Protein AF-A0AAV9UKM0-F1 (afdb_monomer_lite)

InterPro domains:
  IPR019721 NADH-ubiquinone oxidoreductase, 21kDa subunit, N-terminal [PF10785] (9-95)
  IPR024549 NADH-ubiquinone oxidoreductase, 21kDa subunit, C-terminal, fungi [PF12853] (104-175)
  IPR053229 NADH-ubiquinone oxidoreductase subunit [PTHR34062] (5-146)

Secondary structure (DSSP, 8-state):
---PPPP---SS--S-SS--HHHHHHT--HHHHHHHHHHHHHHHHHHHHHHHHS-----HHHHHHHHHHHHHHHHHHHHHHHHHHHHHHHTTSS--HHHHHHHHHHHHHHHHTT--TT----S-HHHHHHHHHHHTTGGGGTTT------S--S--SS-THHHHHHHHHHHHHHHHTT-

Organism: NCBI:txid3140254

Radius of gyration: 21.4 Å; chains: 1; bounding box: 50×39×70 Å

Sequence (179 aa):
MAVPPKKINHPYPLIDNDPYFGRVLRYFRASDYATIIGSTAFAPGAYWLMDYCSPAYMSREALRSGMRNCGVIGLTGGFLLAYQRSSLRFWGWTENEREVQMDMREMIDKVKRKEPLYGETTLTPYMQGVAARNSRYSQLMFYVFPWFNLANHDQHGVDTAKYYKAAEEEMERERLAKE

Foldseek 3Di:
DQDADDDDDAPFDAQFQAAAPVLLVVQQDPVLVVLLVVLLVVQLVVLVVVCVVPPPVDDPVVNVVNSVVSSVVSNVVSNLVSSLVSSCLNGNNDDNPVVVVVLLVLQLVCVVVVHDSLHDAPDDLVVLSVLCVVRGPCSVVVVPPDDHRNGSHPRGNDDSVVSVVVSVVVVVVVVVVVD

pLDDT: mean 94.79, std 6.18, range [50.28, 98.62]

Structure (mmCIF, N/CA/C/O backbone):
data_AF-A0AAV9UKM0-F1
#
_entry.id   AF-A0AAV9UKM0-F1
#
loop_
_atom_site.group_PDB
_atom_site.id
_atom_site.type_symbol
_atom_site.label_atom_id
_atom_site.label_alt_id
_atom_site.label_comp_id
_atom_site.label_asym_id
_atom_site.label_entity_id
_atom_site.label_seq_id
_atom_site.pdbx_PDB_ins_code
_atom_site.Cartn_x
_atom_site.Cartn_y
_atom_site.Cartn_z
_atom_site.occupancy
_atom_site.B_iso_or_equiv
_atom_site.auth_seq_id
_atom_site.auth_comp_id
_atom_site.auth_asym_id
_atom_site.auth_atom_id
_atom_site.pdbx_PDB_model_num
ATOM 1 N N . MET A 1 1 ? -15.722 20.444 10.017 1.00 50.28 1 MET A N 1
ATOM 2 C CA . MET A 1 1 ? -16.826 19.498 9.756 1.00 50.28 1 MET A CA 1
ATOM 3 C C . MET A 1 1 ? -16.260 18.339 8.947 1.00 50.28 1 MET A C 1
ATOM 5 O O . MET A 1 1 ? -15.693 18.589 7.887 1.00 50.28 1 MET A O 1
ATOM 9 N N . ALA A 1 2 ? -16.286 17.115 9.475 1.00 60.09 2 ALA A N 1
ATOM 10 C CA . ALA A 1 2 ? -15.848 15.939 8.726 1.00 60.09 2 ALA A CA 1
ATOM 11 C C . ALA A 1 2 ? -16.871 15.673 7.614 1.00 60.09 2 ALA A C 1
ATOM 13 O O . ALA A 1 2 ? -18.056 15.514 7.896 1.00 60.09 2 ALA A O 1
ATOM 14 N N . VAL A 1 3 ? -16.436 15.700 6.354 1.00 66.38 3 VAL A N 1
ATOM 15 C CA . VAL A 1 3 ? -17.311 15.364 5.225 1.00 66.38 3 VAL A CA 1
ATOM 16 C C . VAL A 1 3 ? -17.326 13.841 5.122 1.00 66.38 3 VAL A C 1
ATOM 18 O O . VAL A 1 3 ? -16.262 13.260 4.876 1.00 66.38 3 VAL A O 1
ATOM 21 N N . PRO A 1 4 ? -18.477 13.181 5.336 1.00 73.31 4 PRO A N 1
ATOM 22 C CA . PRO A 1 4 ? -18.536 11.732 5.274 1.00 73.31 4 PRO A CA 1
ATOM 23 C C . PRO A 1 4 ? -18.141 11.263 3.866 1.00 73.31 4 PRO A C 1
ATOM 25 O O . PRO A 1 4 ? -18.551 11.875 2.874 1.00 73.31 4 PRO A O 1
ATOM 28 N N . PRO A 1 5 ? -17.329 10.198 3.747 1.00 75.94 5 PRO A N 1
ATOM 29 C CA . PRO A 1 5 ? -17.004 9.631 2.448 1.00 75.94 5 PRO A CA 1
ATOM 30 C C . PRO A 1 5 ? -18.275 9.167 1.739 1.00 75.94 5 PRO A C 1
ATOM 32 O O . PRO A 1 5 ? -19.213 8.664 2.364 1.00 75.94 5 PRO A O 1
ATOM 35 N N . LYS A 1 6 ? -18.280 9.277 0.408 1.00 81.69 6 LYS A N 1
ATOM 36 C CA . LYS A 1 6 ? -19.288 8.614 -0.419 1.00 81.69 6 LYS A CA 1
ATOM 37 C C . LYS A 1 6 ? -19.250 7.118 -0.106 1.00 81.69 6 LYS A C 1
ATOM 39 O O . LYS A 1 6 ? -18.194 6.499 -0.215 1.00 81.69 6 LYS A O 1
ATOM 44 N N . LYS A 1 7 ? -20.394 6.539 0.265 1.00 82.31 7 LYS A N 1
ATOM 45 C CA . LYS A 1 7 ? -20.519 5.086 0.406 1.00 82.31 7 LYS A CA 1
ATOM 46 C C . LYS A 1 7 ? -20.439 4.466 -0.986 1.00 82.31 7 LYS A C 1
ATOM 48 O O . LYS A 1 7 ? -21.239 4.797 -1.860 1.00 82.31 7 LYS A O 1
ATOM 53 N N . ILE A 1 8 ? -19.442 3.617 -1.192 1.00 86.44 8 ILE A N 1
ATOM 54 C CA . ILE A 1 8 ? -19.231 2.872 -2.432 1.00 86.44 8 ILE A CA 1
ATOM 55 C C . ILE A 1 8 ? -19.616 1.427 -2.144 1.00 86.44 8 ILE A C 1
ATOM 57 O O . ILE A 1 8 ? -19.248 0.901 -1.099 1.00 86.44 8 ILE A O 1
ATOM 61 N N . ASN A 1 9 ? -20.368 0.800 -3.047 1.00 89.38 9 ASN A N 1
ATOM 62 C CA . ASN A 1 9 ? -20.650 -0.624 -2.930 1.00 89.38 9 ASN A CA 1
ATOM 63 C C . ASN A 1 9 ? -19.389 -1.414 -3.303 1.00 89.38 9 ASN A C 1
ATOM 65 O O . ASN A 1 9 ? -18.814 -1.183 -4.367 1.00 89.38 9 ASN A O 1
ATOM 69 N N . HIS A 1 10 ? -18.963 -2.314 -2.428 1.00 92.19 10 HIS A N 1
ATOM 70 C CA . HIS A 1 10 ? -17.760 -3.122 -2.582 1.00 92.19 10 HIS A CA 1
ATOM 71 C C . HIS A 1 10 ? -18.118 -4.603 -2.350 1.00 92.19 10 HIS A C 1
ATOM 73 O O . HIS A 1 10 ? -18.884 -4.902 -1.431 1.00 92.19 10 HIS A O 1
ATOM 79 N N . PRO A 1 11 ? -17.613 -5.537 -3.178 1.00 96.38 11 PRO A N 1
ATOM 80 C CA . PRO A 1 11 ? -17.979 -6.954 -3.093 1.00 96.38 11 PRO A CA 1
ATOM 81 C C . PRO A 1 11 ? -17.475 -7.652 -1.820 1.00 96.38 11 PRO A C 1
ATOM 83 O O . PRO A 1 11 ? -18.068 -8.644 -1.404 1.00 96.38 11 PRO A O 1
ATOM 86 N N . TYR A 1 12 ? -16.415 -7.137 -1.192 1.00 97.38 12 TYR A N 1
ATOM 87 C CA . TYR A 1 12 ? -15.847 -7.644 0.063 1.00 97.38 12 TYR A CA 1
ATOM 88 C C . TYR A 1 12 ? -15.906 -6.573 1.161 1.00 97.38 12 TYR A C 1
ATOM 90 O O . TYR A 1 12 ? -16.067 -5.402 0.832 1.00 97.38 12 TYR A O 1
ATOM 98 N N . PRO A 1 13 ? -15.789 -6.906 2.459 1.00 95.75 13 PRO A N 1
ATOM 99 C CA . PRO A 1 13 ? -15.883 -5.921 3.538 1.00 95.75 13 PRO A CA 1
ATOM 100 C C . PRO A 1 13 ? -14.827 -4.811 3.442 1.00 95.75 13 PRO A C 1
ATOM 102 O O . PRO A 1 13 ? -13.650 -5.082 3.217 1.00 95.75 13 PRO A O 1
ATOM 105 N N . LEU A 1 14 ? -15.231 -3.559 3.670 1.00 95.56 14 LEU A N 1
ATOM 106 C CA . LEU A 1 14 ? -14.308 -2.427 3.765 1.00 95.56 14 LEU A CA 1
ATOM 107 C C . LEU A 1 14 ? -13.529 -2.484 5.083 1.00 95.56 14 LEU A C 1
ATOM 109 O O . LEU A 1 14 ? -14.121 -2.537 6.165 1.00 95.56 14 LEU A O 1
ATOM 113 N N . ILE A 1 15 ? -12.203 -2.416 4.979 1.00 96.25 15 ILE A N 1
ATOM 114 C CA . ILE A 1 15 ? -11.292 -2.310 6.123 1.00 96.25 15 ILE A CA 1
ATOM 115 C C . ILE A 1 15 ? -10.970 -0.840 6.386 1.00 96.25 15 ILE A C 1
ATOM 117 O O . ILE A 1 15 ? -11.069 -0.367 7.513 1.00 96.25 15 ILE A O 1
ATOM 121 N N . ASP A 1 16 ? -10.567 -0.126 5.336 1.00 95.38 16 ASP A N 1
ATOM 122 C CA . ASP A 1 16 ? -10.065 1.242 5.420 1.00 95.38 16 ASP A CA 1
ATOM 123 C C . ASP A 1 16 ? -10.138 1.885 4.029 1.00 95.38 16 ASP A C 1
ATOM 125 O O . ASP A 1 16 ? -9.657 1.293 3.065 1.00 95.38 16 ASP A O 1
ATOM 129 N N . ASN A 1 17 ? -10.745 3.066 3.890 1.00 94.62 17 ASN A N 1
ATOM 130 C CA . ASN A 1 17 ? -10.836 3.758 2.600 1.00 94.62 17 ASN A CA 1
ATOM 131 C C . ASN A 1 17 ? -9.612 4.623 2.250 1.00 94.62 17 ASN A C 1
ATOM 133 O O . ASN A 1 17 ? -9.488 5.055 1.103 1.00 94.62 17 ASN A O 1
ATOM 137 N N . ASP A 1 18 ? -8.713 4.856 3.202 1.00 95.88 18 ASP A N 1
ATOM 138 C CA . ASP A 1 18 ? -7.485 5.625 3.017 1.00 95.88 18 ASP A CA 1
ATOM 139 C C . ASP A 1 18 ? -6.391 5.119 3.977 1.00 95.88 18 ASP A C 1
ATOM 141 O O . ASP A 1 18 ? -6.038 5.792 4.952 1.00 95.88 18 ASP A O 1
ATOM 145 N N . PRO A 1 19 ? -5.878 3.895 3.759 1.00 97.00 19 PRO A N 1
ATOM 146 C CA . PRO A 1 19 ? -4.956 3.259 4.690 1.00 97.00 19 PRO A CA 1
ATOM 147 C C . PRO A 1 19 ? -3.614 3.994 4.767 1.00 97.00 19 PRO A C 1
ATOM 149 O O . PRO A 1 19 ? -3.025 4.369 3.753 1.00 97.00 19 PRO A O 1
ATOM 152 N N . TYR A 1 20 ? -3.086 4.135 5.986 1.00 97.50 20 TYR A N 1
ATOM 153 C CA . TYR A 1 20 ? -1.764 4.723 6.220 1.00 97.50 20 TYR A CA 1
ATOM 154 C C . TYR A 1 20 ? -0.661 3.963 5.470 1.00 97.50 20 TYR A C 1
ATOM 156 O O . TYR A 1 20 ? -0.670 2.730 5.411 1.00 97.50 20 TYR A O 1
ATOM 164 N N . PHE A 1 21 ? 0.347 4.680 4.965 1.00 98.00 21 PHE A N 1
ATOM 165 C CA . PHE A 1 21 ? 1.424 4.112 4.150 1.00 98.00 21 PHE A CA 1
ATOM 166 C C . PHE A 1 21 ? 2.069 2.860 4.749 1.00 98.00 21 PHE A C 1
ATOM 168 O O . PHE A 1 21 ? 2.114 1.814 4.101 1.00 98.00 21 PHE A O 1
ATOM 175 N N . GLY A 1 22 ? 2.506 2.931 6.008 1.00 97.56 22 GLY A N 1
ATOM 176 C CA . GLY A 1 22 ? 3.128 1.786 6.676 1.00 97.56 22 GLY A CA 1
ATOM 177 C C . GLY A 1 22 ? 2.171 0.602 6.843 1.00 97.56 22 GLY A C 1
ATOM 178 O O . GLY A 1 22 ? 2.590 -0.554 6.808 1.00 97.56 22 GLY A O 1
ATOM 179 N N . ARG A 1 23 ? 0.868 0.869 6.972 1.00 97.19 23 ARG A N 1
ATOM 180 C CA . ARG A 1 23 ? -0.156 -0.165 7.109 1.00 97.19 23 ARG A CA 1
ATOM 181 C C . ARG A 1 23 ? -0.342 -0.937 5.804 1.00 97.19 23 ARG A C 1
ATOM 183 O O . ARG A 1 23 ? -0.351 -2.164 5.843 1.00 97.19 23 ARG A O 1
ATOM 190 N N . VAL A 1 24 ? -0.372 -0.241 4.668 1.00 98.06 24 VAL A N 1
ATOM 191 C CA . VAL A 1 24 ? -0.442 -0.861 3.334 1.00 98.06 24 VAL A CA 1
ATOM 192 C C . VAL A 1 24 ? 0.722 -1.826 3.102 1.00 98.06 24 VAL A C 1
ATOM 194 O O . VAL A 1 24 ? 0.499 -2.945 2.638 1.00 98.06 24 VAL A O 1
ATOM 197 N N . LEU A 1 25 ? 1.942 -1.422 3.476 1.00 98.12 25 LEU A N 1
ATOM 198 C CA . LEU A 1 25 ? 3.147 -2.242 3.309 1.00 98.12 25 LEU A CA 1
ATOM 199 C C . LEU A 1 25 ? 3.145 -3.494 4.190 1.00 98.12 25 LEU A C 1
ATOM 201 O O . LEU A 1 25 ? 3.488 -4.575 3.721 1.00 98.12 25 LEU A O 1
ATOM 205 N N . ARG A 1 26 ? 2.722 -3.384 5.457 1.00 97.75 26 ARG A N 1
ATOM 206 C CA . ARG A 1 26 ? 2.633 -4.545 6.367 1.00 97.75 26 ARG A CA 1
ATOM 207 C C . ARG A 1 26 ? 1.629 -5.599 5.887 1.00 97.75 26 ARG A C 1
ATOM 209 O O . ARG A 1 26 ? 1.741 -6.760 6.265 1.00 97.75 26 ARG A O 1
ATOM 216 N N . TYR A 1 27 ? 0.657 -5.196 5.069 1.00 98.38 27 TYR A N 1
ATOM 217 C CA . TYR A 1 27 ? -0.399 -6.056 4.529 1.00 98.38 27 TYR A CA 1
ATOM 218 C C . TYR A 1 27 ? -0.051 -6.587 3.125 1.00 98.38 27 TYR A C 1
ATOM 220 O O . TYR A 1 27 ? -0.901 -7.163 2.439 1.00 98.38 27 TYR A O 1
ATOM 228 N N . PHE A 1 28 ? 1.200 -6.430 2.678 1.00 98.56 28 PHE A N 1
ATOM 229 C CA . PHE A 1 28 ? 1.666 -7.073 1.454 1.00 98.56 28 PHE A CA 1
ATOM 230 C C . PHE A 1 28 ? 1.595 -8.597 1.577 1.00 98.56 28 PHE A C 1
ATOM 232 O O . PHE A 1 28 ? 2.066 -9.219 2.534 1.00 98.56 28 PHE A O 1
ATOM 239 N N . ARG A 1 29 ? 0.998 -9.216 0.560 1.00 98.50 29 ARG A N 1
ATOM 240 C CA . ARG A 1 29 ? 1.030 -10.658 0.337 1.00 98.50 29 ARG A CA 1
ATOM 241 C C . ARG A 1 29 ? 2.312 -11.018 -0.414 1.00 98.50 29 ARG A C 1
ATOM 243 O O . ARG A 1 29 ? 2.922 -10.181 -1.078 1.00 98.50 29 ARG A O 1
ATOM 250 N N . ALA A 1 30 ? 2.675 -12.300 -0.402 1.00 98.38 30 ALA A N 1
ATOM 251 C CA . ALA A 1 30 ? 3.785 -12.809 -1.214 1.00 98.38 30 ALA A CA 1
ATOM 252 C C . ALA A 1 30 ? 3.622 -12.461 -2.709 1.00 98.38 30 ALA A C 1
ATOM 254 O O . ALA A 1 30 ? 4.598 -12.144 -3.383 1.00 98.38 30 ALA A O 1
ATOM 255 N N . SER A 1 31 ? 2.381 -12.425 -3.209 1.00 98.25 31 SER A N 1
ATOM 256 C CA . SER A 1 31 ? 2.063 -12.010 -4.580 1.00 98.25 31 SER A CA 1
ATOM 257 C C . SER A 1 31 ? 2.419 -10.553 -4.892 1.00 98.25 31 SER A C 1
ATOM 259 O O . SER A 1 31 ? 2.689 -10.221 -6.045 1.00 98.25 31 SER A O 1
ATOM 261 N N . ASP A 1 32 ? 2.407 -9.669 -3.895 1.00 98.50 32 ASP A N 1
ATOM 262 C CA . ASP A 1 32 ? 2.755 -8.262 -4.095 1.00 98.50 32 ASP A CA 1
ATOM 263 C C . ASP A 1 32 ? 4.277 -8.114 -4.212 1.00 98.50 32 ASP A C 1
ATOM 265 O O . ASP A 1 32 ? 4.762 -7.467 -5.136 1.00 98.50 32 ASP A O 1
ATOM 269 N N . TYR A 1 33 ? 5.047 -8.833 -3.389 1.00 98.44 33 TYR A N 1
ATOM 270 C CA . TYR A 1 33 ? 6.500 -8.939 -3.566 1.00 98.44 33 TYR A CA 1
ATOM 271 C C . TYR A 1 33 ? 6.878 -9.604 -4.893 1.00 98.44 33 TYR A C 1
ATOM 273 O O . TYR A 1 33 ? 7.792 -9.139 -5.571 1.00 98.44 33 TYR A O 1
ATOM 281 N N . ALA A 1 34 ? 6.143 -10.639 -5.312 1.00 98.50 34 ALA A N 1
ATOM 282 C CA . ALA A 1 34 ? 6.324 -11.253 -6.625 1.00 98.50 34 ALA A CA 1
ATOM 283 C C . ALA A 1 34 ? 6.052 -10.260 -7.766 1.00 98.50 34 ALA A C 1
ATOM 285 O O . ALA A 1 34 ? 6.751 -10.285 -8.773 1.00 98.50 34 ALA A O 1
ATOM 286 N N . THR A 1 35 ? 5.088 -9.349 -7.593 1.00 98.25 35 THR A N 1
ATOM 287 C CA . THR A 1 35 ? 4.832 -8.263 -8.551 1.00 98.25 35 THR A CA 1
ATOM 288 C C . THR A 1 35 ? 6.031 -7.322 -8.630 1.00 98.25 35 THR A C 1
ATOM 290 O O . THR A 1 35 ? 6.502 -7.035 -9.724 1.00 98.25 35 THR A O 1
ATOM 293 N N . ILE A 1 36 ? 6.579 -6.903 -7.485 1.00 98.56 36 ILE A N 1
ATOM 294 C CA . ILE A 1 36 ? 7.759 -6.028 -7.430 1.00 98.56 36 ILE A CA 1
ATOM 295 C C . ILE A 1 36 ? 8.953 -6.686 -8.124 1.00 98.56 36 ILE A C 1
ATOM 297 O O . ILE A 1 36 ? 9.544 -6.096 -9.028 1.00 98.56 36 ILE A O 1
ATOM 301 N N . ILE A 1 37 ? 9.292 -7.916 -7.732 1.00 98.50 37 ILE A N 1
ATOM 302 C CA . ILE A 1 37 ? 10.421 -8.668 -8.296 1.00 98.50 37 ILE A CA 1
ATOM 303 C C . ILE A 1 37 ? 10.204 -8.904 -9.793 1.00 98.50 37 ILE A C 1
ATOM 305 O O . ILE A 1 37 ? 11.108 -8.660 -10.591 1.00 98.50 37 ILE A O 1
ATOM 309 N N . GLY A 1 38 ? 8.993 -9.316 -10.175 1.00 98.38 38 GLY A N 1
ATOM 310 C CA . GLY A 1 38 ? 8.607 -9.556 -11.560 1.00 98.38 38 GLY A CA 1
ATOM 311 C C . GLY A 1 38 ? 8.784 -8.313 -12.425 1.00 98.38 38 GLY A C 1
ATOM 312 O O . GLY A 1 38 ? 9.476 -8.377 -13.435 1.00 98.38 38 GLY A O 1
ATOM 313 N N . SER A 1 39 ? 8.249 -7.162 -12.009 1.00 98.12 39 SER A N 1
ATOM 314 C CA . SER A 1 39 ? 8.420 -5.892 -12.729 1.00 98.12 39 SER A CA 1
ATOM 315 C C . SER A 1 39 ? 9.880 -5.427 -12.776 1.00 98.12 39 SER A C 1
ATOM 317 O O . SER A 1 39 ? 10.339 -4.954 -13.816 1.00 98.12 39 SER A O 1
ATOM 319 N N . THR A 1 40 ? 10.628 -5.608 -11.683 1.00 98.31 40 THR A N 1
ATOM 320 C CA . THR A 1 40 ? 12.049 -5.228 -11.586 1.00 98.31 40 THR A CA 1
ATOM 321 C C . THR A 1 40 ? 12.926 -6.034 -12.540 1.00 98.31 40 THR A C 1
ATOM 323 O O . THR A 1 40 ? 13.861 -5.485 -13.115 1.00 98.31 40 THR A O 1
ATOM 326 N N . ALA A 1 41 ? 12.628 -7.322 -12.735 1.00 98.19 41 ALA A N 1
ATOM 327 C CA . ALA A 1 41 ? 13.333 -8.177 -13.687 1.00 98.19 41 ALA A CA 1
ATOM 328 C C . ALA A 1 41 ? 12.825 -7.993 -15.127 1.00 98.19 41 ALA A C 1
ATOM 330 O O . ALA A 1 41 ? 13.613 -8.021 -16.074 1.00 98.19 41 ALA A O 1
ATOM 331 N N . PHE A 1 42 ? 11.518 -7.771 -15.297 1.00 98.06 42 PHE A N 1
ATOM 332 C CA . PHE A 1 42 ? 10.885 -7.625 -16.604 1.00 98.06 42 PHE A CA 1
ATOM 333 C C . PHE A 1 42 ? 11.421 -6.418 -17.374 1.00 98.06 42 PHE A C 1
ATOM 335 O O . PHE A 1 42 ? 11.774 -6.561 -18.537 1.00 98.06 42 PHE A O 1
ATOM 342 N N . ALA A 1 43 ? 11.535 -5.247 -16.741 1.00 97.31 43 ALA A N 1
ATOM 34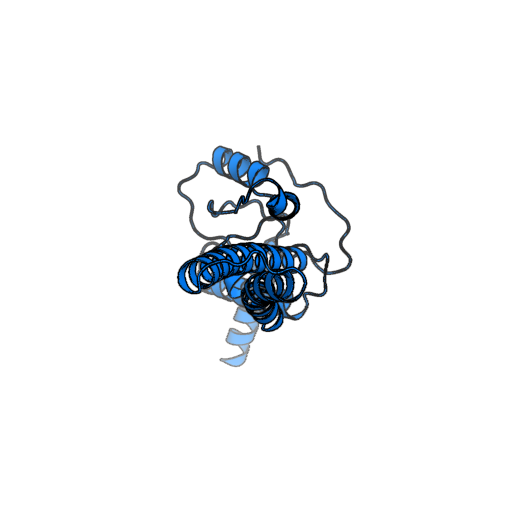3 C CA . ALA A 1 43 ? 11.979 -4.029 -17.421 1.00 97.31 43 ALA A CA 1
ATOM 344 C C . ALA A 1 43 ? 13.386 -4.134 -18.063 1.00 97.31 43 ALA A C 1
ATOM 346 O O . ALA A 1 43 ? 13.505 -3.873 -19.262 1.00 97.31 43 ALA A O 1
ATOM 347 N N . PRO A 1 44 ? 14.458 -4.536 -17.349 1.00 97.75 44 PRO A N 1
ATOM 348 C CA . PRO A 1 44 ? 15.770 -4.731 -17.964 1.00 97.75 44 PRO A CA 1
ATOM 349 C C . PRO A 1 44 ? 15.803 -5.917 -18.935 1.00 97.75 44 PRO A C 1
ATOM 351 O O . PRO A 1 44 ? 16.525 -5.852 -19.926 1.00 97.75 44 PRO A O 1
ATOM 354 N N . GLY A 1 45 ? 15.026 -6.978 -18.683 1.00 97.69 45 GLY A N 1
ATOM 355 C CA . GLY A 1 45 ? 14.903 -8.109 -19.607 1.00 97.69 45 GLY A CA 1
ATOM 356 C C . GLY A 1 45 ? 14.274 -7.703 -20.941 1.00 97.69 45 GLY A C 1
ATOM 357 O O . GLY A 1 45 ? 14.787 -8.063 -21.996 1.00 97.69 45 GLY A O 1
ATOM 358 N N . ALA A 1 46 ? 13.218 -6.890 -20.898 1.00 97.50 46 ALA A N 1
ATOM 359 C CA . ALA A 1 46 ? 12.582 -6.314 -22.076 1.00 97.50 46 ALA A CA 1
ATOM 360 C C . ALA A 1 46 ? 13.534 -5.367 -22.816 1.00 97.50 46 ALA A C 1
ATOM 362 O O . ALA A 1 46 ? 13.658 -5.464 -24.031 1.00 97.50 46 ALA A O 1
ATOM 363 N N . TYR A 1 47 ? 14.262 -4.508 -22.094 1.00 96.81 47 TYR A N 1
ATOM 364 C CA . TYR A 1 47 ? 15.265 -3.622 -22.691 1.00 96.81 47 TYR A CA 1
ATOM 365 C C . TYR A 1 47 ? 16.370 -4.398 -23.422 1.00 96.81 47 TYR A C 1
ATOM 367 O O . TYR A 1 47 ? 16.704 -4.078 -24.561 1.00 96.81 47 TYR A O 1
ATOM 375 N N . TRP A 1 48 ? 16.891 -5.460 -22.802 1.00 96.56 48 TRP A N 1
ATOM 376 C CA . TRP A 1 48 ? 17.862 -6.349 -23.438 1.00 96.56 48 TRP A CA 1
ATOM 377 C C . TRP A 1 48 ? 17.279 -7.065 -24.663 1.00 96.56 48 TRP A C 1
ATOM 379 O O . TRP A 1 48 ? 17.935 -7.129 -25.698 1.00 96.56 48 TRP A O 1
ATOM 389 N N . LEU A 1 49 ? 16.044 -7.567 -24.574 1.00 97.12 49 LEU A N 1
ATOM 390 C CA . LEU A 1 49 ? 15.377 -8.239 -25.690 1.00 97.12 49 LEU A CA 1
ATOM 391 C C . LEU A 1 49 ? 15.162 -7.293 -26.879 1.00 97.12 49 LEU A C 1
ATOM 393 O O . LEU A 1 49 ? 15.345 -7.700 -28.021 1.00 97.12 49 LEU A O 1
ATOM 397 N N . MET A 1 50 ? 14.810 -6.031 -26.620 1.00 95.56 50 MET A N 1
ATOM 398 C CA . MET A 1 50 ? 14.663 -5.014 -27.663 1.00 95.56 50 MET A CA 1
ATOM 399 C C . MET A 1 50 ? 15.981 -4.771 -28.405 1.00 95.56 50 MET A C 1
ATOM 401 O O . MET A 1 50 ? 15.979 -4.768 -29.635 1.00 95.56 50 MET A O 1
ATOM 405 N N . ASP A 1 51 ? 17.095 -4.628 -27.680 1.00 94.56 51 ASP A N 1
ATOM 406 C CA . ASP A 1 51 ? 18.425 -4.493 -28.292 1.00 94.56 51 ASP A CA 1
ATOM 407 C C . ASP A 1 51 ? 18.849 -5.779 -29.021 1.00 94.56 51 ASP A C 1
ATOM 409 O O . ASP A 1 51 ? 19.439 -5.720 -30.092 1.00 94.56 51 ASP A O 1
ATOM 413 N N . TYR A 1 52 ? 18.483 -6.958 -28.513 1.00 94.25 52 TYR A N 1
ATOM 414 C CA . TYR A 1 52 ? 18.755 -8.222 -29.200 1.00 94.25 52 TYR A CA 1
ATOM 415 C C . TYR A 1 52 ? 17.995 -8.351 -30.532 1.00 94.25 52 TYR A C 1
ATOM 417 O O . TYR A 1 52 ? 18.569 -8.776 -31.534 1.00 94.25 52 TYR A O 1
ATOM 425 N N . CYS A 1 53 ? 16.710 -7.985 -30.562 1.00 96.94 53 CYS A N 1
ATOM 426 C CA . CYS A 1 53 ? 15.876 -8.066 -31.764 1.00 96.94 53 CYS A CA 1
ATOM 427 C C . CYS A 1 53 ? 16.195 -6.971 -32.791 1.00 96.94 53 CYS A C 1
ATOM 429 O O . CYS A 1 53 ? 16.085 -7.210 -33.991 1.00 96.94 53 CYS A O 1
ATOM 431 N N . SER A 1 54 ? 16.564 -5.775 -32.329 1.00 96.06 54 SER A N 1
ATOM 432 C CA . SER A 1 54 ? 16.918 -4.637 -33.176 1.00 96.06 54 SER A CA 1
ATOM 433 C C . SER A 1 54 ? 18.149 -3.929 -32.603 1.00 96.06 54 SER A C 1
ATOM 435 O O . SER A 1 54 ? 17.997 -2.921 -31.905 1.00 96.06 54 SER A O 1
ATOM 437 N N . PRO A 1 55 ? 19.362 -4.428 -32.907 1.00 93.38 55 PRO A N 1
ATOM 438 C CA . PRO A 1 55 ? 20.594 -3.916 -32.319 1.00 93.38 55 PRO A CA 1
ATOM 439 C C . PRO A 1 55 ? 20.801 -2.430 -32.575 1.00 93.38 55 PRO A C 1
ATOM 441 O O . PRO A 1 55 ? 20.871 -1.984 -33.721 1.00 93.38 55 PRO A O 1
ATOM 444 N N . ALA A 1 56 ? 20.976 -1.669 -31.493 1.00 90.75 56 ALA A N 1
ATOM 445 C CA . ALA A 1 56 ? 21.381 -0.267 -31.567 1.00 90.75 56 ALA A CA 1
ATOM 446 C C . ALA A 1 56 ? 22.914 -0.103 -31.641 1.00 90.75 56 ALA A C 1
ATOM 448 O O . ALA A 1 56 ? 23.412 1.021 -31.676 1.00 90.75 56 ALA A O 1
ATOM 449 N N . TYR A 1 57 ? 23.663 -1.216 -31.649 1.00 92.94 57 TYR A N 1
ATOM 450 C CA . TYR A 1 57 ? 25.133 -1.268 -31.654 1.00 92.94 57 TYR A CA 1
ATOM 451 C C . TYR A 1 57 ? 25.777 -0.468 -30.507 1.00 92.94 57 TYR A C 1
ATOM 453 O O . TYR A 1 57 ? 26.847 0.125 -30.652 1.00 92.94 57 TYR A O 1
ATOM 461 N N . MET A 1 58 ? 25.116 -0.453 -29.347 1.00 91.88 58 MET A N 1
ATOM 462 C CA . MET A 1 58 ? 25.605 0.215 -28.143 1.00 91.88 58 MET A CA 1
ATOM 463 C C . MET A 1 58 ? 26.834 -0.497 -27.562 1.00 91.88 58 MET A C 1
ATOM 465 O O . MET A 1 58 ? 26.986 -1.716 -27.673 1.00 91.88 58 MET A O 1
ATOM 469 N N . SER A 1 59 ? 27.697 0.251 -26.865 1.00 95.25 59 SER A N 1
ATOM 470 C CA . SER A 1 59 ? 28.755 -0.368 -26.062 1.00 95.25 59 SER A CA 1
ATOM 471 C C . SER A 1 59 ? 28.157 -1.200 -24.921 1.00 95.25 59 SER A C 1
ATOM 473 O O . SER A 1 59 ? 27.035 -0.961 -24.459 1.00 95.25 59 SER A O 1
ATOM 475 N N . ARG A 1 60 ? 28.923 -2.169 -24.410 1.00 93.06 60 ARG A N 1
ATOM 476 C CA . ARG A 1 60 ? 28.482 -3.009 -23.282 1.00 93.06 60 ARG A CA 1
ATOM 477 C C . ARG A 1 60 ? 28.205 -2.174 -22.033 1.00 93.06 60 ARG A C 1
ATOM 479 O O . ARG A 1 60 ? 27.326 -2.508 -21.241 1.00 93.06 60 ARG A O 1
ATOM 486 N N . GLU A 1 61 ? 28.951 -1.093 -21.852 1.00 95.75 61 GLU A N 1
ATOM 487 C CA . GLU A 1 61 ? 28.809 -0.150 -20.749 1.00 95.75 61 GLU A CA 1
ATOM 488 C C . GLU A 1 61 ? 27.493 0.624 -20.864 1.00 95.75 61 GLU A C 1
ATOM 490 O O . GLU A 1 61 ? 26.763 0.730 -19.876 1.00 95.75 61 GLU A O 1
ATOM 495 N N . ALA A 1 62 ? 27.156 1.096 -22.070 1.00 94.50 62 ALA A N 1
ATOM 496 C CA . ALA A 1 62 ? 25.897 1.783 -22.339 1.00 94.50 62 ALA A CA 1
ATOM 497 C C . ALA A 1 62 ? 24.695 0.853 -22.113 1.00 94.50 62 ALA A C 1
ATOM 499 O O . ALA A 1 62 ? 23.770 1.227 -21.391 1.00 94.50 62 ALA A O 1
ATOM 500 N N . LEU A 1 63 ? 24.757 -0.389 -22.612 1.00 94.62 63 LEU A N 1
ATOM 501 C CA . LEU A 1 63 ? 23.715 -1.396 -22.387 1.00 94.62 63 LEU A CA 1
ATOM 502 C C . LEU A 1 63 ? 23.517 -1.682 -20.890 1.00 94.62 63 LEU A C 1
ATOM 504 O O . LEU A 1 63 ? 22.392 -1.661 -20.395 1.00 94.62 63 LEU A O 1
ATOM 508 N N . ARG A 1 64 ? 24.603 -1.889 -20.131 1.00 95.56 64 ARG A N 1
ATOM 509 C CA . ARG A 1 64 ? 24.534 -2.115 -18.674 1.00 95.56 64 ARG A CA 1
ATOM 510 C C . ARG A 1 64 ? 23.930 -0.929 -17.931 1.00 95.56 64 ARG A C 1
ATOM 512 O O . ARG A 1 64 ? 23.160 -1.130 -16.994 1.00 95.56 64 ARG A O 1
ATOM 519 N N . SER A 1 65 ? 24.289 0.290 -18.324 1.00 96.62 65 SER A N 1
ATOM 520 C CA . SER A 1 65 ? 23.718 1.509 -17.748 1.00 96.62 65 SER A CA 1
ATOM 521 C C . SER A 1 65 ? 22.213 1.599 -18.025 1.00 96.62 65 SER A C 1
ATOM 523 O O . SER A 1 65 ? 21.425 1.777 -17.095 1.00 96.62 65 SER A O 1
ATOM 525 N N . GLY A 1 66 ? 21.801 1.351 -19.273 1.00 96.31 66 GLY A N 1
ATOM 526 C CA . GLY A 1 66 ? 20.393 1.289 -19.668 1.00 96.31 66 GLY A CA 1
ATOM 527 C C . GLY A 1 66 ? 19.611 0.238 -18.878 1.00 96.31 66 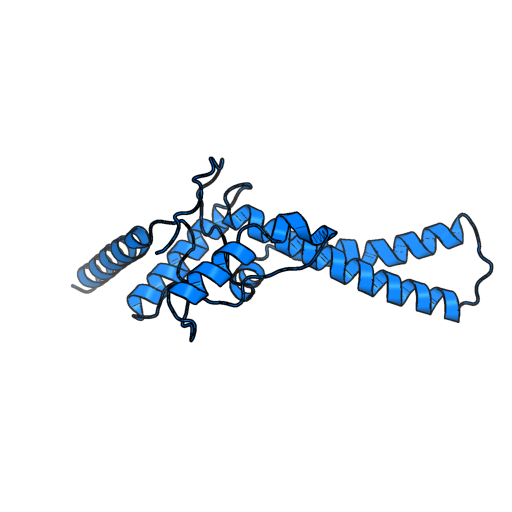GLY A C 1
ATOM 528 O O . GLY A 1 66 ? 18.586 0.558 -18.281 1.00 96.31 66 GLY A O 1
ATOM 529 N N . MET A 1 67 ? 20.147 -0.980 -18.752 1.00 97.12 67 MET A N 1
ATOM 530 C CA . MET A 1 67 ? 19.534 -2.044 -17.949 1.00 97.12 67 MET A CA 1
ATOM 531 C C . MET A 1 67 ? 19.367 -1.649 -16.476 1.00 97.12 67 MET A C 1
ATOM 533 O O . MET A 1 67 ? 18.333 -1.945 -15.884 1.00 97.12 67 MET A O 1
ATOM 537 N N . ARG A 1 68 ? 20.341 -0.959 -15.866 1.00 97.50 68 ARG A N 1
ATOM 538 C CA . ARG A 1 68 ? 20.211 -0.471 -14.478 1.00 97.50 68 ARG A CA 1
ATOM 539 C C . ARG A 1 68 ? 19.075 0.539 -14.344 1.00 97.50 68 ARG A C 1
ATOM 541 O O . ARG A 1 68 ? 18.257 0.400 -13.439 1.00 97.50 68 ARG A O 1
ATOM 548 N N . ASN A 1 69 ? 18.989 1.500 -15.262 1.00 97.94 69 ASN A N 1
ATOM 549 C CA . ASN A 1 69 ? 17.910 2.490 -15.277 1.00 97.94 69 ASN A CA 1
ATOM 550 C C . ASN A 1 69 ? 16.542 1.822 -15.470 1.00 97.94 69 ASN A C 1
ATOM 552 O O . ASN A 1 69 ? 15.605 2.111 -14.728 1.00 97.94 69 ASN A O 1
ATOM 556 N N . CYS A 1 70 ? 16.438 0.869 -16.399 1.00 98.06 70 CYS A N 1
ATOM 557 C CA . CYS A 1 70 ? 15.231 0.065 -16.579 1.00 98.06 70 CYS A CA 1
ATOM 558 C C . CYS A 1 70 ? 14.881 -0.733 -15.318 1.00 98.06 70 CYS A C 1
ATOM 560 O O . CYS A 1 70 ? 13.711 -0.801 -14.959 1.00 98.06 70 CYS A O 1
ATOM 562 N N . GLY A 1 71 ? 15.871 -1.285 -14.612 1.00 98.31 71 GLY A N 1
ATOM 563 C CA . GLY A 1 71 ? 15.670 -1.952 -13.324 1.00 98.31 71 GLY A CA 1
ATOM 564 C C . GLY A 1 71 ? 15.062 -1.027 -12.268 1.00 98.31 71 GLY A C 1
ATOM 565 O O . GLY A 1 71 ? 14.110 -1.419 -11.600 1.00 98.31 71 GLY A O 1
ATOM 566 N N . VAL A 1 72 ? 15.543 0.218 -12.160 1.00 98.38 72 VAL A N 1
ATOM 567 C CA . VAL A 1 72 ? 14.967 1.226 -11.248 1.00 98.38 72 VAL A CA 1
ATOM 568 C C . VAL A 1 72 ? 13.523 1.549 -11.631 1.00 98.38 72 VAL A C 1
ATOM 570 O O . VAL A 1 72 ? 12.649 1.527 -10.770 1.00 98.38 72 VAL A O 1
ATOM 573 N N . ILE A 1 73 ? 13.245 1.775 -12.918 1.00 97.94 73 ILE A N 1
ATOM 574 C CA . ILE A 1 73 ? 11.882 2.044 -13.407 1.00 97.94 73 ILE A CA 1
ATOM 575 C C . ILE A 1 73 ? 10.954 0.856 -13.116 1.00 97.94 73 ILE A C 1
ATOM 577 O O . ILE A 1 73 ? 9.842 1.045 -12.623 1.00 97.94 73 ILE A O 1
ATOM 581 N N . GLY A 1 74 ? 11.415 -0.370 -13.379 1.00 98.12 74 GLY A N 1
ATOM 582 C CA . GLY A 1 74 ? 10.676 -1.600 -13.100 1.00 98.12 74 GLY A CA 1
ATOM 583 C C . GLY A 1 74 ? 10.398 -1.792 -11.610 1.00 98.12 74 GLY A C 1
ATOM 584 O O . GLY A 1 74 ? 9.285 -2.165 -11.243 1.00 98.12 74 GLY A O 1
ATOM 585 N N . LEU A 1 75 ? 11.368 -1.471 -10.752 1.00 98.50 75 LEU A N 1
ATOM 586 C CA . LEU A 1 75 ? 11.210 -1.489 -9.299 1.00 98.50 75 LEU A CA 1
ATOM 587 C C . LEU A 1 75 ? 10.170 -0.469 -8.834 1.00 98.50 75 LEU A C 1
ATOM 589 O O . LEU A 1 75 ? 9.272 -0.820 -8.069 1.00 98.50 75 LEU A O 1
ATOM 593 N N . THR A 1 76 ? 10.250 0.772 -9.317 1.00 98.12 76 THR A N 1
ATOM 594 C CA . THR A 1 76 ? 9.289 1.827 -8.973 1.00 98.12 76 THR A CA 1
ATOM 595 C C . THR A 1 76 ? 7.878 1.467 -9.437 1.00 98.12 76 THR A C 1
ATOM 597 O O . THR A 1 76 ? 6.944 1.512 -8.638 1.00 98.12 76 THR A O 1
ATOM 600 N N . GLY A 1 77 ? 7.710 1.052 -10.695 1.00 97.75 77 GLY A N 1
ATOM 601 C CA . GLY A 1 77 ? 6.409 0.648 -11.232 1.00 97.75 77 GLY A CA 1
ATOM 602 C C . GLY A 1 77 ? 5.834 -0.578 -10.518 1.00 97.75 77 GLY A C 1
ATOM 603 O O . GLY A 1 77 ? 4.661 -0.586 -10.143 1.00 97.75 77 GLY A O 1
ATOM 604 N N . GLY A 1 78 ? 6.673 -1.582 -10.253 1.00 98.12 78 GLY A N 1
ATOM 605 C CA . GLY A 1 78 ? 6.295 -2.777 -9.500 1.00 98.12 78 GLY A CA 1
ATOM 606 C C . GLY A 1 78 ? 5.857 -2.460 -8.072 1.00 98.12 78 GLY A C 1
ATOM 607 O O . GLY A 1 78 ? 4.852 -2.997 -7.607 1.00 98.12 78 GLY A O 1
ATOM 608 N N . PHE A 1 79 ? 6.563 -1.552 -7.391 1.00 98.50 79 PHE A N 1
ATOM 609 C CA . PHE A 1 79 ? 6.195 -1.080 -6.056 1.00 98.50 79 PHE A CA 1
ATOM 610 C C . PHE A 1 79 ? 4.844 -0.363 -6.051 1.00 98.50 79 PHE A C 1
ATOM 612 O O . PHE A 1 79 ? 3.993 -0.690 -5.227 1.00 98.50 79 PHE A O 1
ATOM 619 N N . LEU A 1 80 ? 4.616 0.573 -6.978 1.00 98.44 80 LEU A N 1
ATOM 620 C CA . LEU A 1 80 ? 3.347 1.303 -7.059 1.00 98.44 80 LEU A CA 1
ATOM 621 C C . LEU A 1 80 ? 2.175 0.362 -7.362 1.00 98.44 80 LEU A C 1
ATOM 623 O O . LEU A 1 80 ? 1.123 0.477 -6.735 1.00 98.44 80 LEU A O 1
ATOM 627 N N . LEU A 1 81 ? 2.369 -0.621 -8.247 1.00 98.19 81 LEU A N 1
ATOM 628 C CA . LEU A 1 81 ? 1.353 -1.627 -8.549 1.00 98.19 81 LEU A CA 1
ATOM 629 C C . LEU A 1 81 ? 1.068 -2.538 -7.345 1.00 98.19 81 LEU A C 1
ATOM 631 O O . LEU A 1 81 ? -0.090 -2.815 -7.042 1.00 98.19 81 LEU A O 1
ATOM 635 N N . ALA A 1 82 ? 2.101 -2.986 -6.630 1.00 98.56 82 ALA A N 1
ATOM 636 C CA . ALA A 1 82 ? 1.954 -3.757 -5.395 1.00 98.56 82 ALA A CA 1
ATOM 637 C C . ALA A 1 82 ? 1.225 -2.961 -4.300 1.00 98.56 82 ALA A C 1
ATOM 639 O O . ALA A 1 82 ? 0.317 -3.483 -3.648 1.00 98.56 82 ALA A O 1
ATOM 640 N N . TYR A 1 83 ? 1.569 -1.681 -4.145 1.00 98.62 83 TYR A N 1
ATOM 641 C CA . TYR A 1 83 ? 0.896 -0.774 -3.223 1.00 98.62 83 TYR A CA 1
ATOM 642 C C . TYR A 1 83 ? -0.584 -0.626 -3.585 1.00 98.62 83 TYR A C 1
ATOM 644 O O . TYR A 1 83 ? -1.445 -0.837 -2.733 1.00 98.62 83 TYR A O 1
ATOM 652 N N . GLN A 1 84 ? -0.893 -0.373 -4.860 1.00 98.31 84 GLN A N 1
ATOM 653 C CA . GLN A 1 84 ? -2.267 -0.282 -5.353 1.00 98.31 84 GLN A CA 1
ATOM 654 C C . GLN A 1 84 ? -3.043 -1.587 -5.117 1.00 98.31 84 GLN A C 1
ATOM 656 O O . GLN A 1 84 ? -4.161 -1.545 -4.611 1.00 98.31 84 GLN A O 1
ATOM 661 N N . ARG A 1 85 ? -2.449 -2.756 -5.402 1.00 98.25 85 ARG A N 1
ATOM 662 C CA . ARG A 1 85 ? -3.057 -4.078 -5.143 1.00 98.25 85 ARG A CA 1
ATOM 663 C C . ARG A 1 85 ? -3.409 -4.284 -3.672 1.00 98.25 85 ARG A C 1
ATOM 665 O O . ARG A 1 85 ? -4.462 -4.849 -3.382 1.00 98.25 85 ARG A O 1
ATOM 672 N N . SER A 1 86 ? -2.543 -3.844 -2.762 1.00 98.50 86 SER A N 1
ATOM 673 C CA . SER A 1 86 ? -2.805 -3.892 -1.323 1.00 98.50 86 SER A CA 1
ATOM 674 C C . SER A 1 86 ? -3.933 -2.936 -0.929 1.00 98.50 86 SER A C 1
ATOM 676 O O . SER A 1 86 ? -4.888 -3.356 -0.279 1.00 98.50 86 SER A O 1
ATOM 678 N N . SER A 1 87 ? -3.918 -1.691 -1.414 1.00 98.31 87 SER A N 1
ATOM 679 C CA . SER A 1 87 ? -5.001 -0.725 -1.176 1.00 98.31 87 SER A CA 1
ATOM 680 C C . SER A 1 87 ? -6.364 -1.205 -1.693 1.00 98.31 87 SER A C 1
ATOM 682 O O . SER A 1 87 ? -7.364 -1.036 -1.002 1.00 98.31 87 SER A O 1
ATOM 684 N N . LEU A 1 88 ? -6.417 -1.888 -2.842 1.00 97.94 88 LEU A N 1
ATOM 685 C CA . LEU A 1 88 ? -7.654 -2.489 -3.364 1.00 97.94 88 LEU A CA 1
ATOM 686 C C . LEU A 1 88 ? -8.270 -3.517 -2.396 1.00 97.94 88 LEU A C 1
ATOM 688 O O . LEU A 1 88 ? -9.496 -3.587 -2.284 1.00 97.94 88 LEU A O 1
ATOM 692 N N . ARG A 1 89 ? -7.435 -4.272 -1.664 1.00 98.44 89 ARG A N 1
ATOM 693 C CA . ARG A 1 89 ? -7.900 -5.193 -0.612 1.00 98.44 89 ARG A CA 1
ATOM 694 C C . ARG A 1 89 ? -8.440 -4.431 0.593 1.00 98.44 89 ARG A C 1
ATOM 696 O O . ARG A 1 89 ? -9.486 -4.799 1.113 1.00 98.44 89 ARG A O 1
ATOM 703 N N . PHE A 1 90 ? -7.802 -3.332 1.004 1.00 97.88 90 PHE A N 1
ATOM 704 C CA . PHE A 1 90 ? -8.341 -2.471 2.068 1.00 97.88 90 PHE A CA 1
ATOM 705 C C . PHE A 1 90 ? -9.723 -1.909 1.723 1.00 97.88 90 PHE A C 1
ATOM 707 O O . PHE A 1 90 ? -10.601 -1.871 2.586 1.00 97.88 90 PHE A O 1
ATOM 714 N N . TRP A 1 91 ? -9.933 -1.540 0.459 1.00 96.88 91 TRP A N 1
ATOM 715 C CA . TRP A 1 91 ? -11.203 -1.006 -0.038 1.00 96.88 91 TRP A CA 1
ATOM 716 C C . TRP A 1 91 ? -12.304 -2.055 -0.224 1.00 96.88 91 TRP A C 1
ATOM 718 O O . TRP A 1 91 ? -13.437 -1.687 -0.534 1.00 96.88 91 TRP A O 1
ATOM 728 N N . GLY A 1 92 ? -11.987 -3.344 -0.072 1.00 97.19 92 GLY A N 1
ATOM 729 C CA . GLY A 1 92 ? -12.925 -4.440 -0.318 1.00 97.19 92 GLY A CA 1
ATOM 730 C C . GLY A 1 92 ? -13.260 -4.644 -1.800 1.00 97.19 92 GLY A C 1
ATOM 731 O O . GLY A 1 92 ? -14.296 -5.219 -2.129 1.00 97.19 92 GLY A O 1
ATOM 732 N N . TRP A 1 93 ? -12.424 -4.147 -2.719 1.00 97.12 93 TRP A N 1
ATOM 733 C CA . TRP A 1 93 ? -12.630 -4.308 -4.168 1.00 97.12 93 TRP A CA 1
ATOM 734 C C . TRP A 1 93 ? -12.101 -5.646 -4.682 1.00 97.12 93 TRP A C 1
ATOM 736 O O . TRP A 1 93 ? -12.517 -6.124 -5.735 1.00 97.12 93 TRP A O 1
ATOM 746 N N . THR A 1 94 ? -11.197 -6.257 -3.924 1.00 98.06 94 THR A N 1
ATOM 747 C CA . THR A 1 94 ? -10.661 -7.598 -4.142 1.00 98.06 94 THR A CA 1
ATOM 748 C C . THR A 1 94 ? -10.767 -8.407 -2.853 1.00 98.06 94 THR A C 1
ATOM 750 O O . THR A 1 94 ? -10.994 -7.842 -1.781 1.00 98.06 94 THR A O 1
ATOM 753 N N . GLU A 1 95 ? -10.630 -9.731 -2.964 1.00 98.00 95 GLU A N 1
ATOM 754 C CA . GLU A 1 95 ? -10.679 -10.641 -1.816 1.00 98.00 95 GLU A CA 1
ATOM 755 C C . GLU A 1 95 ? -9.680 -10.208 -0.734 1.00 98.00 95 GLU A C 1
ATOM 757 O O . GLU A 1 95 ? -8.511 -9.928 -1.022 1.00 98.00 95 GLU A O 1
ATOM 762 N N . ASN A 1 96 ? -10.166 -10.125 0.506 1.00 98.38 96 ASN A N 1
ATOM 763 C CA . ASN A 1 96 ? -9.433 -9.544 1.624 1.00 98.38 96 ASN A CA 1
ATOM 764 C C . ASN A 1 96 ? -9.717 -10.220 2.979 1.00 98.38 96 ASN A C 1
ATOM 766 O O . ASN A 1 96 ? -9.550 -9.588 4.021 1.00 98.38 96 ASN A O 1
ATOM 770 N N . GLU A 1 97 ? -10.144 -11.485 3.003 1.00 98.38 97 GLU A N 1
ATOM 771 C CA . GLU A 1 97 ? -10.527 -12.178 4.241 1.00 98.38 97 GLU A CA 1
ATOM 772 C C . GLU A 1 97 ? -9.370 -12.204 5.248 1.00 98.38 97 GLU A C 1
ATOM 774 O O . GLU A 1 97 ? -9.537 -11.865 6.424 1.00 98.38 97 GLU A O 1
ATOM 779 N N . ARG A 1 98 ? -8.163 -12.527 4.766 1.00 98.19 98 ARG A N 1
ATOM 780 C CA . ARG A 1 98 ? -6.940 -12.496 5.576 1.00 98.19 98 ARG A CA 1
ATOM 781 C C . ARG A 1 98 ? -6.720 -11.113 6.195 1.00 98.19 98 ARG A C 1
ATOM 783 O O . ARG A 1 98 ? -6.403 -11.014 7.378 1.00 98.19 98 ARG A O 1
ATOM 790 N N . GLU A 1 99 ? -6.840 -10.055 5.401 1.00 98.50 99 GLU A N 1
ATOM 791 C CA . GLU A 1 99 ? -6.613 -8.680 5.838 1.00 98.50 99 GLU A CA 1
ATOM 792 C C . GLU A 1 99 ? -7.677 -8.215 6.834 1.00 98.50 99 GLU A C 1
ATOM 794 O O . GLU A 1 99 ? -7.325 -7.535 7.792 1.00 98.50 99 GLU A O 1
ATOM 799 N N . VAL A 1 100 ? -8.939 -8.624 6.670 1.00 98.06 100 VAL A N 1
ATOM 800 C CA . VAL A 1 100 ? -10.018 -8.348 7.635 1.00 98.06 100 VAL A CA 1
ATOM 801 C C . VAL A 1 100 ? -9.700 -8.979 8.993 1.00 98.06 100 VAL A C 1
ATOM 803 O O . VAL A 1 100 ? -9.833 -8.327 10.027 1.00 98.06 100 VAL A O 1
ATOM 806 N N . GLN A 1 101 ? -9.233 -10.231 9.010 1.00 97.88 101 GLN A N 1
ATOM 807 C CA . GLN A 1 101 ? -8.841 -10.904 10.253 1.00 97.88 101 GLN A CA 1
ATOM 808 C C . GLN A 1 101 ? -7.614 -10.245 10.900 1.00 97.88 101 GLN A C 1
ATOM 810 O O . GLN A 1 101 ? -7.569 -10.085 12.120 1.00 97.88 101 GLN A O 1
ATOM 815 N N . MET A 1 102 ? -6.620 -9.856 10.094 1.00 97.88 102 MET A N 1
ATOM 816 C CA . MET A 1 102 ? -5.437 -9.137 10.575 1.00 97.88 102 MET A CA 1
ATOM 817 C C . MET A 1 102 ? -5.799 -7.765 11.154 1.00 97.88 102 MET A C 1
ATOM 819 O O . MET A 1 102 ? -5.308 -7.423 12.227 1.00 97.88 102 MET A O 1
ATOM 823 N N . ASP A 1 103 ? -6.675 -7.015 10.483 1.00 97.88 103 ASP A N 1
ATOM 824 C CA . ASP A 1 103 ? -7.192 -5.725 10.946 1.00 97.88 103 ASP A CA 1
ATOM 825 C C . ASP A 1 103 ? -7.924 -5.860 12.277 1.00 97.88 103 ASP A C 1
ATOM 827 O O . ASP A 1 103 ? -7.602 -5.142 13.218 1.00 97.88 103 ASP A O 1
ATOM 831 N N . MET A 1 104 ? -8.853 -6.814 12.383 1.00 97.31 104 MET A N 1
ATOM 832 C CA . MET A 1 104 ? -9.610 -7.022 13.614 1.00 97.31 104 MET A CA 1
ATOM 833 C C . MET A 1 104 ? -8.681 -7.309 14.799 1.00 97.31 104 MET A C 1
ATOM 835 O O . MET A 1 104 ? -8.809 -6.671 15.840 1.00 97.31 104 MET A O 1
ATOM 839 N N . ARG A 1 105 ? -7.698 -8.202 14.623 1.00 96.88 105 ARG A N 1
ATOM 840 C CA . ARG A 1 105 ? -6.697 -8.503 15.660 1.00 96.88 105 ARG A CA 1
ATOM 841 C C . ARG A 1 105 ? -5.854 -7.276 16.014 1.00 96.88 105 ARG A C 1
ATOM 843 O O . ARG A 1 105 ? -5.708 -6.967 17.189 1.00 96.88 105 ARG A O 1
ATOM 850 N N . GLU A 1 106 ? -5.332 -6.559 15.013 1.00 96.56 106 GLU A N 1
ATOM 851 C CA . GLU A 1 106 ? -4.515 -5.354 15.225 1.00 96.56 106 GLU A CA 1
ATOM 852 C C . GLU A 1 106 ? -5.289 -4.279 16.003 1.00 96.56 106 GLU A C 1
ATOM 854 O O . GLU A 1 106 ? -4.743 -3.656 16.913 1.00 96.56 106 GLU A O 1
ATOM 859 N N . MET A 1 107 ? -6.554 -4.053 15.651 1.00 96.25 107 MET A N 1
ATOM 860 C CA . MET A 1 107 ? -7.372 -3.006 16.258 1.00 96.25 107 MET A CA 1
ATOM 861 C C . MET A 1 107 ? -7.850 -3.381 17.659 1.00 96.25 107 MET A C 1
ATOM 863 O O . MET A 1 107 ? -7.793 -2.533 18.546 1.00 96.25 107 MET A O 1
ATOM 867 N N . ILE A 1 108 ? -8.249 -4.636 17.893 1.00 97.06 108 ILE A N 1
ATOM 868 C CA . ILE A 1 108 ? -8.574 -5.128 19.241 1.00 97.06 108 ILE A CA 1
ATOM 869 C C . ILE A 1 108 ? -7.363 -4.983 20.166 1.00 97.06 108 ILE A C 1
ATOM 871 O O . ILE A 1 108 ? -7.495 -4.452 21.269 1.00 97.06 108 ILE A O 1
ATOM 875 N N . ASP A 1 109 ? -6.176 -5.382 19.709 1.00 96.88 109 ASP A N 1
ATOM 876 C CA . ASP A 1 109 ? -4.942 -5.247 20.483 1.00 96.88 109 ASP A CA 1
ATOM 877 C C . ASP A 1 109 ? -4.661 -3.791 20.871 1.00 96.88 109 ASP A C 1
ATOM 879 O O . ASP A 1 109 ? -4.308 -3.518 22.020 1.00 96.88 109 ASP A O 1
ATOM 883 N N . LYS A 1 110 ? -4.852 -2.843 19.944 1.00 96.25 110 LYS A N 1
ATOM 884 C CA . LYS A 1 110 ? -4.720 -1.407 20.239 1.00 96.25 110 LYS A CA 1
ATOM 885 C C . LYS A 1 110 ? -5.743 -0.939 21.268 1.00 96.25 110 LYS A C 1
ATOM 887 O O . LYS A 1 110 ? -5.369 -0.232 22.201 1.00 96.25 110 LYS A O 1
ATOM 892 N N . VAL A 1 111 ? -7.005 -1.367 21.154 1.00 96.62 111 VAL A N 1
ATOM 893 C CA . VAL A 1 111 ? -8.049 -1.043 22.143 1.00 96.62 111 VAL A CA 1
ATOM 894 C C . VAL A 1 111 ? -7.661 -1.560 23.526 1.00 96.62 111 VAL A C 1
ATOM 896 O O . VAL A 1 111 ? -7.682 -0.791 24.487 1.00 96.62 111 VAL A O 1
ATOM 899 N N . LYS A 1 112 ? -7.235 -2.825 23.632 1.00 95.69 112 LYS A N 1
ATOM 900 C CA . LYS A 1 112 ? -6.774 -3.429 24.894 1.00 95.69 112 LYS A CA 1
ATOM 901 C C . LYS A 1 112 ? -5.591 -2.660 25.499 1.00 95.69 112 LYS A C 1
ATOM 903 O O . LYS A 1 112 ? -5.518 -2.496 26.715 1.00 95.69 112 LYS A O 1
ATOM 908 N N . ARG A 1 113 ? -4.688 -2.140 24.659 1.00 96.44 113 ARG A N 1
ATOM 909 C CA . ARG A 1 113 ? -3.543 -1.302 25.067 1.00 96.44 113 ARG A CA 1
ATOM 910 C C . ARG A 1 113 ? -3.892 0.170 25.304 1.00 96.44 113 ARG A C 1
ATOM 912 O O . ARG A 1 113 ? -3.022 0.921 25.732 1.00 96.44 113 ARG A O 1
ATOM 919 N N . LYS A 1 114 ? -5.145 0.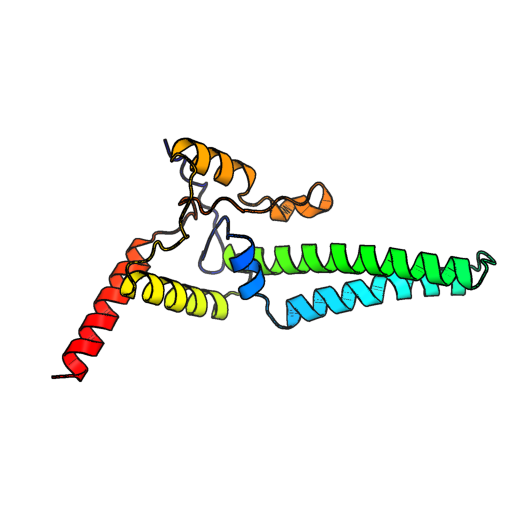582 25.078 1.00 95.06 114 LYS A N 1
ATOM 920 C CA . LYS A 1 114 ? -5.606 1.981 25.148 1.00 95.06 114 LYS A CA 1
ATOM 921 C C . LYS A 1 114 ? -4.861 2.911 24.179 1.00 95.06 114 LYS A C 1
ATOM 923 O O . LYS A 1 114 ? -4.696 4.096 24.453 1.00 95.06 114 LYS A O 1
ATOM 928 N N . GLU A 1 115 ? -4.430 2.372 23.044 1.00 94.56 115 GLU A N 1
ATOM 929 C CA . GLU A 1 115 ? -3.783 3.117 21.966 1.00 94.56 115 GLU A CA 1
ATOM 930 C C . GLU A 1 115 ? -4.823 3.630 20.953 1.00 94.56 115 GLU A C 1
ATOM 932 O O . GLU A 1 115 ? -5.859 2.987 20.734 1.00 94.56 115 GLU A O 1
ATOM 937 N N . PRO A 1 116 ? -4.567 4.766 20.281 1.00 93.44 116 PRO A N 1
ATOM 938 C CA . PRO A 1 116 ? -5.425 5.230 19.198 1.00 93.44 116 PRO A CA 1
ATOM 939 C C . PRO A 1 116 ? -5.397 4.252 18.013 1.00 93.44 116 PRO A C 1
ATOM 941 O O . PRO A 1 116 ? -4.333 3.857 17.533 1.00 93.44 116 PRO A O 1
ATOM 944 N N . LEU A 1 117 ? -6.577 3.908 17.484 1.00 93.69 117 LEU A N 1
ATOM 945 C CA . LEU A 1 117 ? -6.740 2.921 16.403 1.00 93.69 117 LEU A CA 1
ATOM 946 C C . LEU A 1 117 ? -5.880 3.230 15.165 1.00 93.69 117 LEU A C 1
ATOM 948 O O . LEU A 1 117 ? -5.227 2.342 14.603 1.00 93.69 117 LEU A O 1
ATOM 952 N N . TYR A 1 118 ? -5.846 4.504 14.773 1.00 93.31 118 TYR A N 1
ATOM 953 C CA . TYR A 1 118 ? -5.185 4.990 13.559 1.00 93.31 118 TYR A CA 1
ATOM 954 C C . TYR A 1 118 ? -3.921 5.815 13.838 1.00 93.31 118 TYR A C 1
ATOM 956 O O . TYR A 1 118 ? -3.401 6.475 12.942 1.00 93.31 118 TYR A O 1
ATOM 964 N N . GLY A 1 119 ? -3.384 5.717 15.058 1.00 92.69 119 GLY A N 1
ATOM 965 C CA . GLY A 1 119 ? -2.182 6.433 15.475 1.00 92.69 119 GLY A CA 1
ATOM 966 C C . GLY A 1 119 ? -2.447 7.867 15.932 1.00 92.69 119 GLY A C 1
ATOM 967 O O . GLY A 1 119 ? -3.584 8.330 15.996 1.00 92.69 119 GLY A O 1
ATOM 968 N N . GLU A 1 120 ? -1.366 8.555 16.285 1.00 93.75 120 GLU A N 1
ATOM 969 C CA . GLU A 1 120 ? -1.392 9.952 16.709 1.00 93.75 120 GLU A CA 1
ATOM 970 C C . GLU A 1 120 ? -1.036 10.882 15.546 1.00 93.75 120 GLU A C 1
ATOM 972 O O . GLU A 1 120 ? -0.258 10.533 14.650 1.00 93.75 120 GLU A O 1
ATOM 977 N N . THR A 1 121 ? -1.600 12.087 15.574 1.00 94.75 121 THR A N 1
ATOM 978 C CA . THR A 1 121 ? -1.361 13.128 14.576 1.00 94.75 121 THR A CA 1
ATOM 979 C C . THR A 1 121 ? -1.299 14.496 15.240 1.00 94.75 121 THR A C 1
ATOM 981 O O . THR A 1 121 ? -2.058 14.796 16.160 1.00 94.75 121 THR A O 1
ATOM 984 N N . THR A 1 122 ? -0.394 15.346 14.761 1.00 95.69 122 THR A N 1
ATOM 985 C CA . THR A 1 122 ? -0.277 16.747 15.198 1.00 95.69 122 THR A CA 1
ATOM 986 C C . THR A 1 122 ? -1.231 17.670 14.437 1.00 95.69 122 THR A C 1
ATOM 988 O O . THR A 1 122 ? -1.312 18.866 14.720 1.00 95.69 122 THR A O 1
ATOM 991 N N . LEU A 1 123 ? -1.957 17.131 13.451 1.00 95.38 123 LEU A N 1
ATOM 992 C CA . LEU A 1 123 ? -2.897 17.885 12.638 1.00 95.38 123 LEU A CA 1
ATOM 993 C C . LEU A 1 123 ? -4.169 18.199 13.422 1.00 95.38 123 LEU A C 1
ATOM 995 O O . LEU A 1 123 ? -4.776 17.334 14.057 1.00 95.38 123 LEU A O 1
ATOM 999 N N . THR A 1 124 ? -4.644 19.436 13.279 1.00 95.31 124 THR A N 1
ATOM 1000 C CA . THR A 1 124 ? -5.975 19.809 13.764 1.00 95.31 124 THR A CA 1
ATOM 1001 C C . THR A 1 124 ? -7.051 18.953 13.082 1.00 95.31 124 THR A C 1
ATOM 1003 O O . THR A 1 124 ? -6.856 18.527 11.938 1.00 95.31 124 THR A O 1
ATOM 1006 N N . PRO A 1 125 ? -8.230 18.754 13.700 1.00 92.69 125 PRO A N 1
ATOM 1007 C CA . PRO A 1 125 ? -9.310 17.975 13.085 1.00 92.69 125 PRO A CA 1
ATOM 1008 C C . PRO A 1 125 ? -9.714 18.476 11.687 1.00 92.69 125 PRO A C 1
ATOM 1010 O O . PRO A 1 125 ? -10.094 17.703 10.808 1.00 92.69 125 PRO A O 1
ATOM 1013 N N . TYR A 1 126 ? -9.597 19.786 11.442 1.00 92.31 126 TYR A N 1
ATOM 1014 C CA . TYR A 1 126 ? -9.806 20.352 10.111 1.00 92.31 126 TYR A CA 1
ATOM 1015 C C . TYR A 1 126 ? -8.740 19.884 9.111 1.00 92.31 126 TYR A C 1
ATOM 1017 O O . TYR A 1 126 ? -9.088 19.419 8.023 1.00 92.31 126 TYR A O 1
ATOM 1025 N N . MET A 1 127 ? -7.458 19.971 9.483 1.00 95.31 127 MET A N 1
ATOM 1026 C CA . MET A 1 127 ? -6.338 19.575 8.624 1.00 95.31 127 MET A CA 1
ATOM 1027 C C . MET A 1 127 ? -6.294 18.071 8.367 1.00 95.31 127 MET A C 1
ATOM 1029 O O . MET A 1 127 ? -5.966 17.667 7.257 1.00 95.31 127 MET A O 1
ATOM 1033 N N . GLN A 1 128 ? -6.712 17.248 9.328 1.00 94.69 128 GLN A N 1
ATOM 1034 C CA . GLN A 1 128 ? -6.931 15.815 9.114 1.00 94.69 128 GLN A CA 1
ATOM 1035 C C . GLN A 1 128 ? -7.958 15.565 8.005 1.00 94.69 128 GLN A C 1
ATOM 1037 O O . GLN A 1 128 ? -7.729 14.754 7.111 1.00 94.69 128 GLN A O 1
ATOM 1042 N N . GLY A 1 129 ? -9.057 16.326 7.996 1.00 93.19 129 GLY A N 1
ATOM 1043 C CA . GLY A 1 129 ? -10.043 16.249 6.922 1.00 93.19 129 GLY A CA 1
ATOM 1044 C C . GLY A 1 129 ? -9.527 16.737 5.570 1.00 93.19 129 GLY A C 1
ATOM 1045 O O . GLY A 1 129 ? -9.910 16.185 4.541 1.00 93.19 129 GLY A O 1
ATOM 1046 N N . VAL A 1 130 ? -8.674 17.767 5.544 1.00 94.00 130 VAL A N 1
ATOM 1047 C CA . VAL A 1 130 ? -8.000 18.206 4.308 1.00 94.00 130 VAL A CA 1
ATOM 1048 C C . VAL A 1 130 ? -7.076 17.104 3.792 1.00 94.00 130 VAL A C 1
ATOM 1050 O O . VAL A 1 130 ? -7.154 16.765 2.614 1.00 94.00 130 VAL A O 1
ATOM 1053 N N . ALA A 1 131 ? -6.263 16.513 4.670 1.00 95.31 131 ALA A N 1
ATOM 1054 C CA . ALA A 1 131 ? -5.361 15.421 4.326 1.00 95.31 131 ALA A CA 1
ATOM 1055 C C . ALA A 1 131 ? -6.130 14.234 3.733 1.00 95.31 131 ALA A C 1
ATOM 1057 O O . ALA A 1 131 ? -5.860 13.862 2.596 1.00 95.31 131 ALA A O 1
ATOM 1058 N N . ALA A 1 132 ? -7.165 13.751 4.428 1.00 94.69 132 ALA A N 1
ATOM 1059 C CA . ALA A 1 132 ? -7.988 12.630 3.977 1.00 94.69 132 ALA A CA 1
ATOM 1060 C C . ALA A 1 132 ? -8.638 12.867 2.605 1.00 94.69 132 ALA A C 1
ATOM 1062 O O . ALA A 1 132 ? -8.767 11.948 1.805 1.00 94.69 132 ALA A O 1
ATOM 1063 N N . ARG A 1 133 ? -9.056 14.099 2.285 1.00 92.81 133 ARG A N 1
ATOM 1064 C CA . ARG A 1 133 ? -9.625 14.407 0.959 1.00 92.81 133 ARG A CA 1
ATOM 1065 C C . ARG A 1 133 ? -8.590 14.376 -0.165 1.00 92.81 133 ARG A C 1
ATOM 1067 O O . ARG A 1 133 ? -8.974 14.101 -1.295 1.00 92.81 133 ARG A O 1
ATOM 1074 N N . ASN A 1 134 ? -7.323 14.651 0.136 1.00 94.19 134 ASN A N 1
ATOM 1075 C CA . ASN A 1 134 ? -6.238 14.596 -0.842 1.00 94.19 134 ASN A CA 1
ATOM 1076 C C . ASN A 1 134 ? -5.690 13.172 -1.024 1.00 94.19 134 ASN A C 1
ATOM 1078 O O . ASN A 1 134 ? -5.304 12.816 -2.133 1.00 94.19 134 ASN A O 1
ATOM 1082 N N . SER A 1 135 ? -5.641 12.359 0.039 1.00 95.81 135 SER A N 1
ATOM 1083 C CA . SER A 1 135 ? -5.073 11.004 -0.019 1.00 95.81 135 SER A CA 1
ATOM 1084 C C . SER A 1 135 ? -6.071 9.904 -0.369 1.00 95.81 135 SER A C 1
ATOM 1086 O O . SER A 1 135 ? -5.680 8.927 -1.016 1.00 95.81 135 SER A O 1
ATOM 1088 N N . ARG A 1 136 ? -7.355 10.066 -0.042 1.00 94.19 136 ARG A N 1
ATOM 1089 C CA . ARG A 1 136 ? -8.372 9.040 -0.293 1.00 94.19 136 ARG A CA 1
ATOM 1090 C C . ARG A 1 136 ? -8.457 8.666 -1.774 1.00 94.19 136 ARG A C 1
ATOM 1092 O O . ARG A 1 136 ? -8.670 9.517 -2.633 1.00 94.19 136 ARG A O 1
ATOM 1099 N N . TYR A 1 137 ? -8.337 7.367 -2.050 1.00 94.62 137 TYR A N 1
ATOM 1100 C CA . TYR A 1 137 ? -8.326 6.768 -3.394 1.00 94.62 137 TYR A CA 1
ATOM 1101 C C . TYR A 1 137 ? -7.226 7.278 -4.342 1.00 94.62 137 TYR A C 1
ATOM 1103 O O . TYR A 1 137 ? -7.242 6.950 -5.529 1.00 94.62 137 TYR A O 1
ATOM 1111 N N . SER A 1 138 ? -6.240 8.031 -3.847 1.00 96.50 138 SER A N 1
ATOM 1112 C CA . SER A 1 138 ? -5.165 8.589 -4.678 1.00 96.50 138 SER A CA 1
ATOM 1113 C C . SER A 1 138 ? -4.309 7.520 -5.372 1.00 96.50 138 SER A C 1
ATOM 1115 O O . SER A 1 138 ? -3.757 7.764 -6.444 1.00 96.50 138 SER A O 1
ATOM 1117 N N . GLN A 1 139 ? -4.290 6.296 -4.839 1.00 96.56 139 GLN A N 1
ATOM 1118 C CA . GLN A 1 139 ? -3.586 5.145 -5.410 1.00 96.56 139 GLN A CA 1
ATOM 1119 C C . GLN A 1 139 ? -4.130 4.722 -6.780 1.00 96.56 139 GLN A C 1
ATOM 1121 O O . GLN A 1 139 ? -3.428 4.065 -7.544 1.00 96.56 139 GLN A O 1
ATOM 1126 N N . LEU A 1 140 ? -5.360 5.115 -7.127 1.00 95.62 140 LEU A N 1
ATOM 1127 C CA . LEU A 1 140 ? -5.909 4.904 -8.470 1.00 95.62 140 LEU A CA 1
ATOM 1128 C C . LEU A 1 140 ? -5.187 5.737 -9.534 1.00 95.62 140 LEU A C 1
ATOM 1130 O O . LEU A 1 140 ? -5.196 5.359 -10.699 1.00 95.62 140 LEU A O 1
ATOM 1134 N N . MET A 1 141 ? -4.549 6.839 -9.131 1.00 96.62 141 MET A N 1
ATOM 1135 C CA . MET A 1 141 ? -3.931 7.830 -10.013 1.00 96.62 141 MET A CA 1
ATOM 1136 C C . MET A 1 141 ? -2.397 7.777 -9.994 1.00 96.62 141 MET A C 1
ATOM 1138 O O . MET A 1 141 ? -1.742 8.724 -10.425 1.00 96.6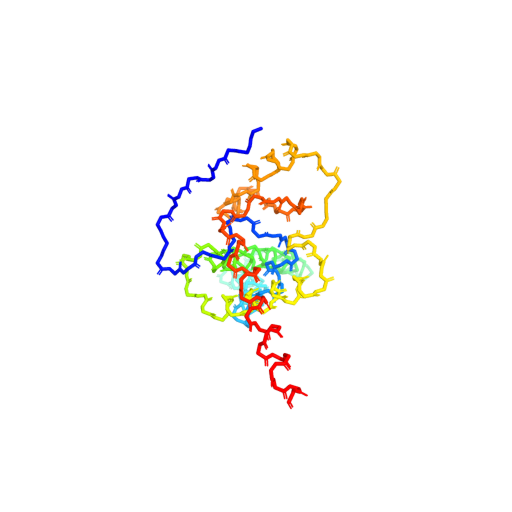2 141 MET A O 1
ATOM 1142 N N . PHE A 1 142 ? -1.798 6.668 -9.546 1.00 97.06 142 PHE A N 1
ATOM 1143 C CA . PHE A 1 142 ? -0.338 6.496 -9.512 1.00 97.06 142 PHE A CA 1
ATOM 1144 C C . PHE A 1 142 ? 0.356 6.624 -10.867 1.00 97.06 142 PHE A C 1
ATOM 1146 O O . PHE A 1 142 ? 1.538 6.951 -10.913 1.00 97.06 142 PHE A O 1
ATOM 1153 N N . TYR A 1 143 ? -0.370 6.415 -11.964 1.00 93.38 143 TYR A N 1
ATOM 1154 C CA . TYR A 1 143 ? 0.140 6.658 -13.312 1.00 93.38 143 TYR A CA 1
ATOM 1155 C C . TYR A 1 143 ? 0.322 8.155 -13.634 1.00 93.38 143 TYR A C 1
ATOM 1157 O O . TYR A 1 143 ? 1.023 8.480 -14.587 1.00 93.38 143 TYR A O 1
ATOM 1165 N N . VAL A 1 144 ? -0.296 9.060 -12.862 1.00 95.88 144 VAL A N 1
ATOM 1166 C CA . VAL A 1 144 ? -0.112 10.519 -12.962 1.00 95.88 144 VAL A CA 1
ATOM 1167 C C . VAL A 1 144 ? 0.849 11.012 -11.887 1.00 95.88 144 VAL A C 1
ATOM 1169 O O . VAL A 1 144 ? 1.839 11.667 -12.197 1.00 95.88 144 VAL A O 1
ATOM 1172 N N . PHE A 1 145 ? 0.549 10.723 -10.618 1.00 95.00 145 PHE A N 1
ATOM 1173 C CA . PHE A 1 145 ? 1.333 11.205 -9.486 1.00 95.00 145 PHE A CA 1
ATOM 1174 C C . PHE A 1 145 ? 1.223 10.243 -8.289 1.00 95.00 145 PHE A C 1
ATOM 1176 O O . PHE A 1 145 ? 0.109 9.887 -7.892 1.00 95.00 145 PHE A O 1
ATOM 1183 N N . PRO A 1 146 ? 2.346 9.829 -7.672 1.00 96.19 146 PRO A N 1
ATOM 1184 C CA . PRO A 1 146 ? 2.327 8.961 -6.504 1.00 96.19 146 PRO A CA 1
ATOM 1185 C C . PRO A 1 146 ? 1.996 9.759 -5.235 1.00 96.19 146 PRO A C 1
ATOM 1187 O O . PRO A 1 146 ? 2.844 10.462 -4.689 1.00 96.19 146 PRO A O 1
ATOM 1190 N N . TRP A 1 147 ? 0.761 9.633 -4.749 1.00 97.75 147 TRP A N 1
ATOM 1191 C CA . TRP A 1 147 ? 0.308 10.265 -3.507 1.00 97.75 147 TRP A CA 1
ATOM 1192 C C . TRP A 1 147 ? -0.080 9.219 -2.452 1.00 97.75 147 TRP A C 1
ATOM 1194 O O . TRP A 1 147 ? -0.715 8.212 -2.755 1.00 97.75 147 TRP A O 1
ATOM 1204 N N . PHE A 1 148 ? 0.315 9.442 -1.198 1.00 97.75 148 PHE A N 1
ATOM 1205 C CA . PHE A 1 148 ? 0.154 8.472 -0.111 1.00 97.75 148 PHE A CA 1
ATOM 1206 C C . PHE A 1 148 ? -0.448 9.121 1.137 1.00 97.75 148 PHE A C 1
ATOM 1208 O O . PHE A 1 148 ? -0.255 10.313 1.377 1.00 97.75 148 PHE A O 1
ATOM 1215 N N . ASN A 1 149 ? -1.123 8.324 1.970 1.00 97.38 149 ASN A N 1
ATOM 1216 C CA . ASN A 1 149 ? -1.549 8.774 3.292 1.00 97.38 149 ASN A CA 1
ATOM 1217 C C . ASN A 1 149 ? -0.395 8.682 4.300 1.00 97.38 149 ASN A C 1
ATOM 1219 O O . ASN A 1 149 ? 0.075 7.588 4.625 1.00 97.38 149 ASN A O 1
ATOM 1223 N N . LEU A 1 150 ? 0.017 9.842 4.817 1.00 96.75 150 LEU A N 1
ATOM 1224 C CA . LEU A 1 150 ? 1.039 9.998 5.855 1.00 96.75 150 LEU A CA 1
ATOM 1225 C C . LEU A 1 150 ? 0.522 10.773 7.084 1.00 96.75 150 LEU A C 1
ATOM 1227 O O . LEU A 1 150 ? 1.315 11.246 7.891 1.00 96.75 150 LEU A O 1
ATOM 1231 N N . ALA A 1 151 ? -0.796 10.951 7.215 1.00 95.25 151 ALA A N 1
ATOM 1232 C CA . ALA A 1 151 ? -1.379 11.941 8.121 1.00 95.25 151 ALA A CA 1
ATOM 1233 C C . ALA A 1 151 ? -1.936 11.379 9.442 1.00 95.25 151 ALA A C 1
ATOM 1235 O O . ALA A 1 151 ? -2.264 12.183 10.317 1.00 95.25 151 ALA A O 1
ATOM 1236 N N . ASN A 1 152 ? -2.071 10.049 9.583 1.00 94.94 152 ASN A N 1
ATOM 1237 C CA . ASN A 1 152 ? -2.740 9.384 10.722 1.00 94.94 152 ASN A CA 1
ATOM 1238 C C . ASN A 1 152 ? -4.073 10.061 11.102 1.00 94.94 152 ASN A C 1
ATOM 1240 O O . ASN A 1 152 ? -4.350 10.325 12.269 1.00 94.94 152 ASN A O 1
ATOM 1244 N N . HIS A 1 153 ? -4.863 10.443 10.097 1.00 94.25 153 HIS A N 1
ATOM 1245 C CA . HIS A 1 153 ? -6.160 11.083 10.314 1.00 94.25 153 HIS A CA 1
ATOM 1246 C C . HIS A 1 153 ? -7.203 10.067 10.796 1.00 94.25 153 HIS A C 1
ATOM 1248 O O . HIS A 1 153 ? -7.030 8.877 10.604 1.00 94.25 153 HIS A O 1
ATOM 1254 N N . ASP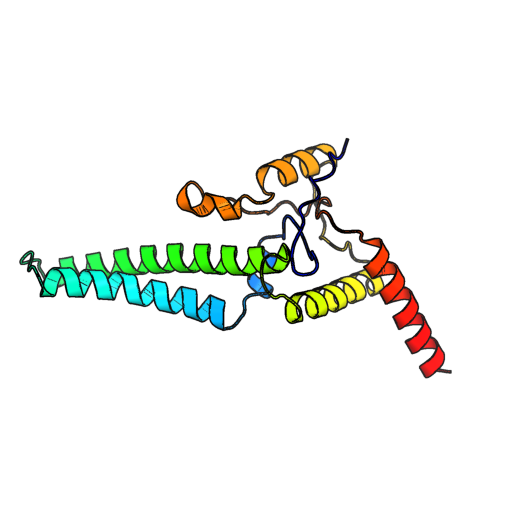 A 1 154 ? -8.353 10.507 11.291 1.00 91.38 154 ASP A N 1
ATOM 1255 C CA . ASP A 1 154 ? -9.438 9.624 11.757 1.00 91.38 154 ASP A CA 1
ATOM 1256 C C . ASP A 1 154 ? -10.463 9.201 10.672 1.00 91.38 154 ASP A C 1
ATOM 1258 O O . ASP A 1 154 ? -11.431 8.490 10.947 1.00 91.38 154 ASP A O 1
ATOM 1262 N N . GLN A 1 155 ? -10.275 9.607 9.411 1.00 91.19 155 GLN A N 1
ATOM 1263 C CA . GLN A 1 155 ? -11.302 9.523 8.360 1.00 91.19 155 GLN A CA 1
ATOM 1264 C C . GLN A 1 155 ? -11.228 8.282 7.451 1.00 91.19 155 GLN A C 1
ATOM 1266 O O . GLN A 1 155 ? -11.124 8.417 6.228 1.00 91.19 155 GLN A O 1
ATOM 1271 N N . HIS A 1 156 ? -11.378 7.088 8.027 1.00 92.25 156 HIS A N 1
ATOM 1272 C CA . HIS A 1 156 ? -11.187 5.799 7.329 1.00 92.25 156 HIS A CA 1
ATOM 1273 C C . HIS A 1 156 ? -12.458 5.154 6.746 1.00 92.25 156 HIS A C 1
ATOM 1275 O O . HIS A 1 156 ? -12.402 4.111 6.095 1.00 92.25 156 HIS A O 1
ATOM 1281 N N . GLY A 1 157 ? -13.627 5.772 6.948 1.00 89.69 157 GLY A N 1
ATOM 1282 C CA . GLY A 1 157 ? -14.888 5.343 6.324 1.00 89.69 157 GLY A CA 1
ATOM 1283 C C . GLY A 1 157 ? -15.489 4.042 6.856 1.00 89.69 157 GLY A C 1
ATOM 1284 O O . GLY A 1 157 ? -16.387 3.498 6.217 1.00 89.69 157 GLY A O 1
ATOM 1285 N N . VAL A 1 158 ? -15.031 3.575 8.016 1.00 90.69 158 VAL A N 1
ATOM 1286 C CA . VAL A 1 158 ? -15.563 2.403 8.719 1.00 90.69 158 VAL A CA 1
ATOM 1287 C C . VAL A 1 158 ? -16.090 2.790 10.094 1.00 90.69 158 VAL A C 1
ATOM 1289 O O . VAL A 1 158 ? -15.601 3.737 10.709 1.00 90.69 158 VAL A O 1
ATOM 1292 N N . ASP A 1 159 ? -17.081 2.045 10.581 1.00 91.25 159 ASP A N 1
ATOM 1293 C CA . ASP A 1 159 ? -17.520 2.150 11.971 1.00 91.25 159 ASP A CA 1
ATOM 1294 C C . ASP A 1 159 ? -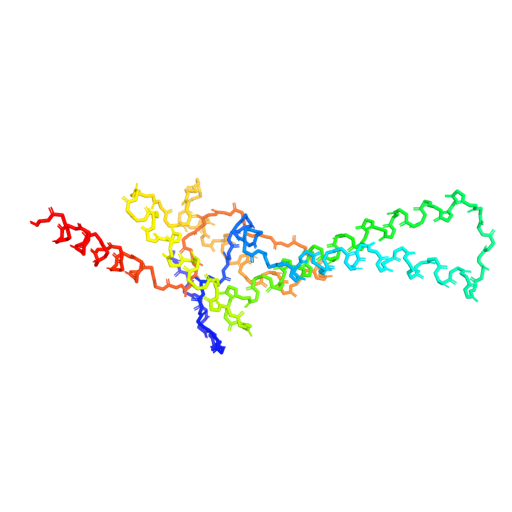16.465 1.510 12.882 1.00 91.25 159 ASP A C 1
ATOM 1296 O O . ASP A 1 159 ? -16.212 0.305 12.806 1.00 91.25 159 ASP A O 1
ATOM 1300 N N . THR A 1 160 ? -15.825 2.325 13.719 1.00 92.00 160 THR A N 1
ATOM 1301 C CA . THR A 1 160 ? -14.786 1.890 14.658 1.00 92.00 160 THR A CA 1
ATOM 1302 C C . THR A 1 160 ? -15.359 1.237 15.910 1.00 92.00 160 THR A C 1
ATOM 1304 O O . THR A 1 160 ? -14.634 0.502 16.580 1.00 92.00 160 THR A O 1
ATOM 1307 N N . ALA A 1 161 ? -16.651 1.424 16.209 1.00 93.62 161 ALA A N 1
ATOM 1308 C CA . ALA A 1 161 ? -17.294 0.846 17.388 1.00 93.62 161 ALA A CA 1
ATOM 1309 C C . ALA A 1 161 ? -17.215 -0.687 17.399 1.00 93.62 161 ALA A C 1
ATOM 1311 O O . ALA A 1 161 ? -17.158 -1.294 18.468 1.00 93.62 161 ALA A O 1
ATOM 1312 N N . LYS A 1 162 ? -17.150 -1.318 16.218 1.00 94.56 162 LYS A N 1
ATOM 1313 C CA . LYS A 1 162 ? -16.978 -2.772 16.082 1.00 94.56 162 LYS A CA 1
ATOM 1314 C C . LYS A 1 162 ? -15.718 -3.290 16.791 1.00 94.56 162 LYS A C 1
ATOM 1316 O O . LYS A 1 162 ? -15.766 -4.370 17.365 1.00 94.56 162 LYS A O 1
ATOM 1321 N N . TYR A 1 163 ? -14.622 -2.525 16.789 1.00 95.50 163 TYR A N 1
ATOM 1322 C CA . TYR A 1 163 ? -13.364 -2.941 17.419 1.00 95.50 163 TYR A CA 1
ATOM 1323 C C . TYR A 1 163 ? -13.447 -2.873 18.941 1.00 95.50 163 TYR A C 1
ATOM 1325 O O . TYR A 1 163 ? -12.972 -3.775 19.620 1.00 95.50 163 TYR A O 1
ATOM 1333 N N . TYR A 1 164 ? -14.090 -1.830 19.472 1.00 95.44 164 TYR A N 1
ATOM 1334 C CA . TYR A 1 164 ? -14.293 -1.680 20.912 1.00 95.44 164 TYR A CA 1
ATOM 1335 C C . TYR A 1 164 ? -15.191 -2.785 21.466 1.00 95.44 164 TYR A C 1
ATOM 1337 O O . TYR A 1 164 ? -14.801 -3.453 22.416 1.00 95.44 164 TYR A O 1
ATOM 1345 N N . LYS A 1 165 ? -16.324 -3.057 20.805 1.00 95.81 165 LYS A N 1
ATOM 1346 C CA . LYS A 1 165 ? -17.228 -4.151 21.189 1.00 95.81 165 LYS A CA 1
ATOM 1347 C C . LYS A 1 165 ? -16.528 -5.509 21.164 1.00 95.81 165 LYS A C 1
ATOM 1349 O O . LYS A 1 165 ? -16.602 -6.258 22.128 1.00 95.81 165 LYS A O 1
ATOM 1354 N N . ALA A 1 166 ? -15.794 -5.803 20.089 1.00 94.88 166 ALA A N 1
ATOM 1355 C CA . ALA A 1 166 ? -15.067 -7.064 19.979 1.00 94.88 166 ALA A CA 1
ATOM 1356 C C . ALA A 1 166 ? -13.974 -7.205 21.056 1.00 94.88 166 ALA A C 1
ATOM 1358 O O . ALA A 1 166 ? -13.779 -8.293 21.596 1.00 94.88 166 ALA A O 1
ATOM 1359 N N . ALA A 1 167 ? -13.286 -6.111 21.397 1.00 95.25 167 ALA A N 1
ATOM 1360 C CA . ALA A 1 167 ? -12.293 -6.102 22.464 1.00 95.25 167 ALA A CA 1
ATOM 1361 C C . ALA A 1 167 ? -12.923 -6.317 23.848 1.00 95.25 167 ALA A C 1
ATOM 1363 O O . ALA A 1 167 ? -12.376 -7.082 24.640 1.00 95.25 167 ALA A O 1
ATOM 1364 N N . GLU A 1 168 ? -14.060 -5.677 24.133 1.00 95.06 168 GLU A N 1
ATOM 1365 C CA . GLU A 1 168 ? -14.830 -5.871 25.370 1.00 95.06 168 GLU A CA 1
ATOM 1366 C C . GLU A 1 168 ? -15.246 -7.336 25.533 1.00 95.06 168 GLU A C 1
ATOM 1368 O O . GLU A 1 168 ? -14.914 -7.954 26.544 1.00 95.06 168 GLU A O 1
ATOM 1373 N N . GLU A 1 169 ? -15.856 -7.926 24.504 1.00 95.06 169 GLU A N 1
ATOM 1374 C CA . GLU A 1 169 ? -16.249 -9.339 24.504 1.00 95.06 169 GLU A CA 1
ATOM 1375 C C . GLU A 1 169 ? -15.054 -10.282 24.725 1.00 95.06 169 GLU A C 1
ATOM 1377 O O . GLU A 1 169 ? -15.166 -11.300 25.408 1.00 95.06 169 GLU A O 1
ATOM 1382 N N . GLU A 1 170 ? -13.889 -9.978 24.145 1.00 94.12 170 GLU A N 1
ATOM 1383 C CA . GLU A 1 170 ? -12.688 -10.796 24.322 1.00 94.12 170 GLU A CA 1
ATOM 1384 C C . GLU A 1 170 ? -12.105 -10.679 25.733 1.00 94.12 170 GLU A C 1
ATOM 1386 O O . GLU A 1 170 ? -11.758 -11.696 26.333 1.00 94.12 170 GLU A O 1
ATOM 1391 N N . MET A 1 171 ? -12.065 -9.469 26.295 1.00 93.56 171 MET A N 1
ATOM 1392 C CA . MET A 1 171 ? -11.637 -9.243 27.678 1.00 93.56 171 MET A CA 1
ATOM 1393 C C . MET A 1 171 ? -12.579 -9.912 28.686 1.00 93.56 171 MET A C 1
ATOM 1395 O O . MET A 1 171 ? -12.115 -10.467 29.683 1.00 93.56 171 MET A O 1
ATOM 1399 N N . GLU A 1 172 ? -13.890 -9.910 28.430 1.00 94.38 172 GLU A N 1
ATOM 1400 C CA . GLU A 1 172 ? -14.862 -10.625 29.262 1.00 94.38 172 GLU A CA 1
ATOM 1401 C C . GLU A 1 172 ? -14.649 -12.140 29.217 1.00 94.38 172 GLU A C 1
ATOM 1403 O O . GLU A 1 172 ? -14.605 -12.778 30.271 1.00 94.38 172 GLU A O 1
ATOM 1408 N N . ARG A 1 173 ? -14.444 -12.717 28.025 1.00 94.94 173 ARG A N 1
ATOM 1409 C CA . ARG A 1 173 ? -14.110 -14.145 27.879 1.00 94.94 173 ARG A CA 1
ATOM 1410 C C . ARG A 1 173 ? -12.822 -14.510 28.618 1.00 94.94 173 ARG A C 1
ATOM 1412 O O . ARG A 1 173 ? -12.781 -15.531 29.297 1.00 94.94 173 ARG A O 1
ATOM 1419 N N . GLU A 1 174 ? -11.785 -13.678 28.519 1.00 92.56 174 GLU A N 1
ATOM 1420 C CA . GLU A 1 174 ? -10.523 -13.880 29.240 1.00 92.56 174 GLU A CA 1
ATOM 1421 C C . GLU A 1 174 ? -10.681 -13.781 30.762 1.00 92.56 174 GLU A C 1
ATOM 1423 O O . GLU A 1 174 ? -9.986 -14.490 31.488 1.00 92.56 174 GLU A O 1
ATOM 1428 N N . ARG A 1 175 ? -11.566 -12.904 31.256 1.00 94.00 175 ARG A N 1
ATOM 1429 C CA . ARG A 1 175 ? -11.878 -12.798 32.688 1.00 94.00 175 ARG A CA 1
ATOM 1430 C C . ARG A 1 175 ? -12.568 -14.065 33.185 1.00 94.00 175 ARG A C 1
ATOM 1432 O O . ARG A 1 175 ? -12.113 -14.638 34.164 1.00 94.00 175 ARG A O 1
ATOM 1439 N N . LEU A 1 176 ? -13.609 -14.514 32.482 1.00 95.06 176 LEU A N 1
ATOM 1440 C CA . LEU A 1 176 ? -14.373 -15.715 32.839 1.00 95.06 176 LEU A CA 1
ATOM 1441 C C . LEU A 1 176 ? -13.531 -16.996 32.774 1.00 95.06 176 LEU A C 1
ATOM 1443 O O . LEU A 1 176 ? -13.767 -17.910 33.545 1.00 95.06 176 LEU A O 1
ATOM 1447 N N . ALA A 1 177 ? -12.545 -17.073 31.876 1.00 93.69 177 ALA A N 1
ATOM 1448 C CA . ALA A 1 177 ? -11.640 -18.222 31.785 1.00 93.69 177 ALA A CA 1
ATOM 1449 C C . ALA A 1 177 ? -10.580 -18.277 32.904 1.00 93.69 177 ALA A C 1
ATOM 1451 O O . ALA A 1 177 ? -9.892 -19.288 33.041 1.00 93.69 177 ALA A O 1
ATOM 1452 N N . LYS A 1 178 ? -10.391 -17.178 33.647 1.00 89.06 178 LYS A N 1
ATOM 1453 C CA . LYS A 1 178 ? -9.461 -17.085 34.786 1.00 89.06 178 LYS A CA 1
ATOM 1454 C C . LYS A 1 178 ? -10.148 -17.319 36.137 1.00 89.06 178 LYS A C 1
ATOM 1456 O O . LYS A 1 178 ? -9.434 -17.458 37.129 1.00 89.06 178 LYS A O 1
ATOM 1461 N N . GLU A 1 179 ? -11.480 -17.303 36.166 1.00 71.06 179 GLU A N 1
ATOM 1462 C CA . GLU A 1 179 ? -12.330 -17.645 37.319 1.00 71.06 179 GLU A CA 1
ATOM 1463 C C . GLU A 1 179 ? -12.572 -19.159 37.379 1.00 71.06 179 GLU A C 1
ATOM 1465 O O . GLU A 1 179 ? -12.565 -19.694 38.511 1.00 71.06 179 GLU A O 1
#